Protein AF-A0A843LJ16-F1 (afdb_monomer)

pLDDT: mean 91.31, std 11.56, range [47.81, 97.75]

Mean predicted aligned error: 3.98 Å

Nearest PDB structures (foldseek):
  1qpz-assembly1_A  TM=6.135E-01  e=2.858E-01  Escherichia coli
  1jh9-assembly1_A-2  TM=6.108E-01  e=5.166E-01  Escherichia coli
  1vpw-assembly1_A-2  TM=6.041E-01  e=5.166E-01  Escherichia coli
  2pua-assembly1_A  TM=6.130E-01  e=5.518E-01  Escherichia coli
  2jcg-assembly1_A-2  TM=5.697E-01  e=6.721E-01  Priestia megaterium

Foldseek 3Di:
DDLCVVCVQLVHDSVVSVCCVVVVDHDDPSSVVSVVVVCVVVVNDDDDDPD

Solvent-accessible surface area (backbone atoms only — not comparable to full-atom values): 3223 Å² total; per-residue (Å²): 136,53,62,57,60,50,14,61,76,72,72,51,52,47,71,53,49,55,30,39,78,68,68,75,43,77,74,52,73,74,50,48,53,50,52,54,50,53,31,53,77,69,71,47,83,79,82,80,81,88,127

Sequence (51 aa):
MTQTELAEILGVSFASINRWETGKHEPTTKIKRKIVALCKENNINLEINND

Radius of gyration: 11.28 Å; Cα contacts (8 Å, |Δi|>4): 29; chains: 1; bounding box: 22×20×29 Å

Structure (mmCIF, N/CA/C/O backbone):
data_AF-A0A843LJ16-F1
#
_entry.id   AF-A0A843LJ16-F1
#
loop_
_atom_site.group_PDB
_atom_site.id
_atom_site.type_symbol
_atom_site.label_atom_id
_atom_site.label_alt_id
_atom_site.label_comp_id
_atom_site.label_asym_id
_atom_site.label_entity_id
_atom_site.label_seq_id
_atom_site.pdbx_PDB_ins_code
_atom_site.Cartn_x
_atom_site.Cartn_y
_atom_site.Cartn_z
_atom_site.occupancy
_atom_site.B_iso_or_equiv
_atom_site.auth_seq_id
_atom_site.auth_comp_id
_atom_site.auth_asym_id
_atom_site.auth_atom_id
_atom_site.pdbx_PDB_model_num
ATOM 1 N N . MET A 1 1 ? 3.996 9.430 3.765 1.00 80.94 1 MET A N 1
ATOM 2 C CA . MET A 1 1 ? 4.049 7.970 3.954 1.00 80.94 1 MET A CA 1
ATOM 3 C C . MET A 1 1 ? 5.202 7.424 3.133 1.00 80.94 1 MET A C 1
ATOM 5 O O . MET A 1 1 ? 5.306 7.755 1.958 1.00 80.94 1 MET A O 1
ATOM 9 N N . THR A 1 2 ? 6.084 6.660 3.761 1.00 95.62 2 THR A N 1
ATOM 10 C CA . THR A 1 2 ? 7.219 5.958 3.154 1.00 95.62 2 THR A CA 1
ATOM 11 C C . THR A 1 2 ? 6.811 4.546 2.717 1.00 95.62 2 THR A C 1
ATOM 13 O O . THR A 1 2 ? 5.781 4.026 3.148 1.00 95.62 2 THR A O 1
ATOM 16 N N . GLN A 1 3 ? 7.634 3.890 1.891 1.00 94.88 3 GLN A N 1
ATOM 17 C CA . GLN A 1 3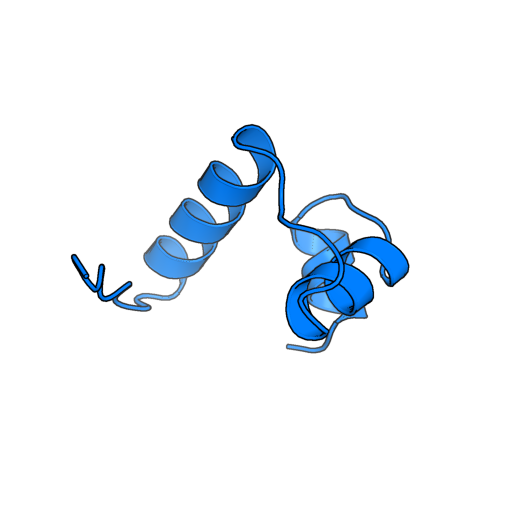 ? 7.409 2.495 1.484 1.00 94.88 3 GLN A CA 1
ATOM 18 C C . GLN A 1 3 ? 7.364 1.532 2.685 1.00 94.88 3 GLN A C 1
ATOM 20 O O . GLN A 1 3 ? 6.578 0.589 2.678 1.00 94.88 3 GLN A O 1
ATOM 25 N N . THR A 1 4 ? 8.183 1.763 3.719 1.00 96.81 4 THR A N 1
ATOM 26 C CA . THR A 1 4 ? 8.213 0.933 4.936 1.00 96.81 4 THR A CA 1
ATOM 27 C C . THR A 1 4 ? 6.926 1.080 5.739 1.00 96.81 4 THR A C 1
ATOM 29 O O . THR A 1 4 ? 6.305 0.074 6.065 1.00 96.81 4 THR A O 1
ATOM 32 N N . GLU A 1 5 ? 6.472 2.316 5.967 1.00 96.50 5 GLU A N 1
ATOM 33 C CA . GLU A 1 5 ? 5.202 2.586 6.659 1.00 96.50 5 GLU A CA 1
ATOM 34 C C . GLU A 1 5 ? 4.020 1.953 5.910 1.00 96.50 5 GLU A C 1
ATOM 36 O O . GLU A 1 5 ? 3.162 1.311 6.511 1.00 96.50 5 GLU A O 1
ATOM 41 N N . LEU A 1 6 ? 3.996 2.059 4.575 1.00 96.19 6 LEU A N 1
ATOM 42 C CA . LEU A 1 6 ? 2.959 1.419 3.765 1.00 96.19 6 LEU A CA 1
ATOM 43 C C . LEU A 1 6 ? 3.013 -0.113 3.866 1.00 96.19 6 LEU A C 1
ATOM 45 O O . LEU A 1 6 ? 1.973 -0.773 3.909 1.00 96.19 6 LEU A O 1
ATOM 49 N N . ALA A 1 7 ? 4.212 -0.693 3.913 1.00 96.88 7 ALA A N 1
ATOM 50 C CA . ALA A 1 7 ? 4.391 -2.131 4.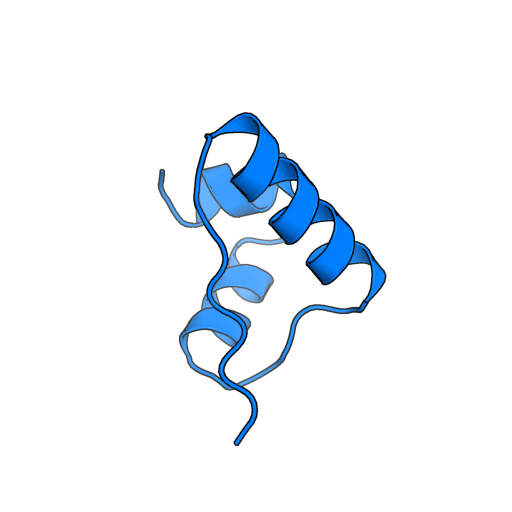057 1.00 96.88 7 ALA A CA 1
ATOM 51 C C . ALA A 1 7 ? 3.852 -2.631 5.408 1.00 96.88 7 ALA A C 1
ATOM 53 O O . ALA A 1 7 ? 3.135 -3.633 5.444 1.00 96.88 7 ALA A O 1
ATOM 54 N N . GLU A 1 8 ? 4.120 -1.897 6.489 1.00 97.19 8 GLU A N 1
ATOM 55 C CA . GLU A 1 8 ? 3.595 -2.175 7.830 1.00 97.19 8 GLU A CA 1
ATOM 56 C C . GLU A 1 8 ? 2.065 -2.093 7.866 1.00 97.19 8 GLU A C 1
ATOM 58 O O . GLU A 1 8 ? 1.412 -3.042 8.300 1.00 97.19 8 GLU A O 1
ATOM 63 N N . ILE A 1 9 ? 1.483 -1.024 7.308 1.00 95.94 9 ILE A N 1
ATOM 64 C CA . ILE A 1 9 ? 0.025 -0.841 7.215 1.00 95.94 9 ILE A CA 1
ATOM 65 C C . ILE A 1 9 ? -0.631 -1.997 6.442 1.00 95.94 9 ILE A C 1
ATOM 67 O O . ILE A 1 9 ? -1.662 -2.545 6.845 1.00 95.94 9 ILE A O 1
ATOM 71 N N . LEU A 1 10 ? -0.039 -2.409 5.318 1.00 96.00 10 LEU A N 1
ATOM 72 C CA . LEU A 1 10 ? -0.590 -3.478 4.481 1.00 96.00 10 LEU A CA 1
ATOM 73 C C . LEU A 1 10 ? -0.268 -4.888 5.008 1.00 96.00 10 LEU A C 1
ATOM 75 O O . LEU A 1 10 ? -0.938 -5.855 4.610 1.00 96.00 10 LEU A O 1
ATOM 79 N N . GLY A 1 11 ? 0.684 -5.014 5.935 1.00 96.88 11 GLY A N 1
ATOM 80 C CA . GLY A 1 11 ? 1.185 -6.281 6.466 1.00 96.88 11 GLY A CA 1
ATOM 81 C C . GLY A 1 11 ? 1.974 -7.078 5.427 1.00 96.88 11 GLY A C 1
ATOM 82 O O . GLY A 1 11 ? 1.764 -8.283 5.280 1.00 96.88 11 GLY A O 1
ATOM 83 N N . VAL A 1 12 ? 2.820 -6.398 4.654 1.00 96.81 12 VAL A N 1
ATOM 84 C CA . VAL A 1 12 ? 3.697 -6.981 3.628 1.00 96.81 12 VAL A CA 1
ATOM 85 C C . VAL A 1 12 ? 5.137 -6.522 3.841 1.00 96.81 12 VAL A C 1
ATOM 87 O O . VAL A 1 12 ? 5.411 -5.656 4.661 1.00 96.81 12 VAL A O 1
ATOM 90 N N . SER A 1 13 ? 6.087 -7.104 3.111 1.00 97.75 13 SER A N 1
ATOM 91 C CA . SER A 1 13 ? 7.476 -6.647 3.169 1.00 97.75 13 SER A CA 1
ATOM 92 C C . SER A 1 13 ? 7.685 -5.380 2.337 1.00 97.75 13 SER A C 1
ATOM 94 O O . SER A 1 13 ? 7.070 -5.216 1.282 1.00 97.75 13 SER A O 1
ATOM 96 N N . PHE A 1 14 ? 8.640 -4.540 2.740 1.00 97.31 14 PHE A N 1
ATOM 97 C CA . PHE A 1 14 ? 9.132 -3.410 1.940 1.00 97.31 14 PHE A CA 1
ATOM 98 C C . PHE A 1 14 ? 9.465 -3.823 0.494 1.00 97.31 14 PHE A C 1
ATOM 100 O O . PHE A 1 14 ? 9.096 -3.157 -0.471 1.00 97.31 14 PHE A O 1
ATOM 107 N N . ALA A 1 15 ? 10.095 -4.993 0.331 1.00 97.56 15 ALA A N 1
ATOM 108 C CA . ALA A 1 15 ? 10.442 -5.533 -0.979 1.00 97.56 15 ALA A CA 1
ATOM 109 C C . ALA A 1 15 ? 9.216 -5.812 -1.868 1.00 9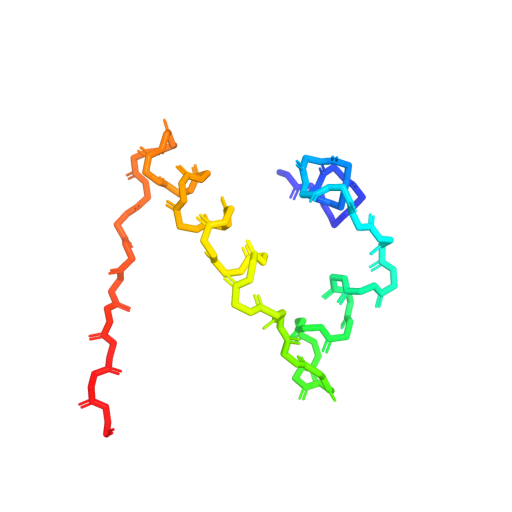7.56 15 ALA A C 1
ATOM 111 O O . ALA A 1 15 ? 9.358 -5.829 -3.088 1.00 97.56 15 ALA A O 1
ATOM 112 N N . SER A 1 16 ? 8.035 -6.043 -1.284 1.00 97.44 16 SER A N 1
ATOM 113 C CA . SER A 1 16 ? 6.782 -6.198 -2.032 1.00 97.44 16 SER A CA 1
ATOM 114 C C . SER A 1 16 ? 6.328 -4.860 -2.610 1.00 97.44 16 SER A C 1
ATOM 116 O O . SER A 1 16 ? 6.063 -4.791 -3.806 1.00 97.44 16 SER A O 1
ATOM 118 N N . ILE A 1 17 ? 6.346 -3.795 -1.798 1.00 97.19 17 ILE A N 1
ATOM 119 C CA . ILE A 1 17 ? 6.011 -2.428 -2.233 1.00 97.19 17 ILE A CA 1
ATOM 120 C C . ILE A 1 17 ? 6.926 -1.992 -3.383 1.00 97.19 17 ILE A C 1
ATOM 122 O O . ILE A 1 17 ? 6.444 -1.624 -4.451 1.00 97.19 17 ILE A O 1
ATOM 126 N N . ASN A 1 18 ? 8.242 -2.159 -3.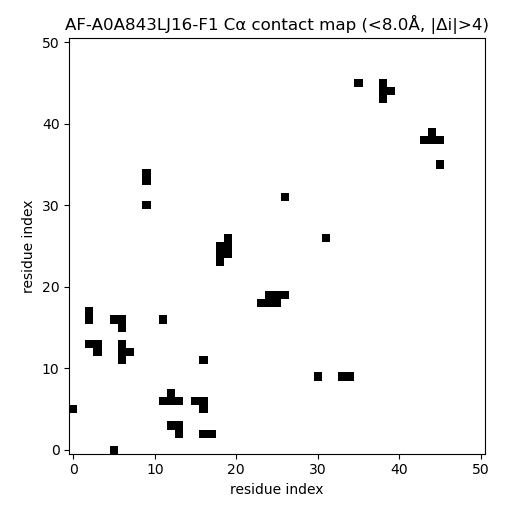221 1.00 97.06 18 ASN A N 1
ATOM 127 C CA . ASN A 1 18 ? 9.220 -1.804 -4.251 1.00 97.06 18 ASN A CA 1
ATOM 128 C C . ASN A 1 18 ? 8.983 -2.542 -5.588 1.00 97.06 18 ASN A C 1
ATOM 130 O O . ASN A 1 18 ? 9.170 -1.978 -6.664 1.00 97.06 18 ASN A O 1
ATOM 134 N N . ARG A 1 19 ? 8.552 -3.813 -5.561 1.00 97.25 19 ARG A N 1
ATOM 135 C CA . ARG A 1 19 ? 8.232 -4.559 -6.796 1.00 97.25 19 ARG A CA 1
ATOM 136 C C . ARG A 1 19 ? 6.968 -4.049 -7.481 1.00 97.25 19 ARG A C 1
ATOM 138 O O . ARG A 1 19 ? 6.912 -4.123 -8.704 1.00 97.25 19 ARG A O 1
ATOM 145 N N . TRP A 1 20 ? 5.985 -3.568 -6.722 1.00 96.62 20 TRP A N 1
ATOM 146 C CA . TRP A 1 20 ? 4.759 -2.992 -7.278 1.00 96.62 20 TRP A CA 1
ATOM 147 C C . TRP A 1 20 ? 5.025 -1.642 -7.931 1.00 96.62 20 TRP A C 1
ATOM 149 O O . TRP A 1 20 ? 4.639 -1.435 -9.075 1.00 96.62 20 TRP A O 1
ATOM 159 N N . GLU A 1 21 ? 5.765 -0.767 -7.256 1.00 93.62 21 GLU A N 1
ATOM 160 C CA . GLU A 1 21 ? 6.106 0.560 -7.785 1.00 93.62 21 GLU A CA 1
ATOM 161 C C . GLU A 1 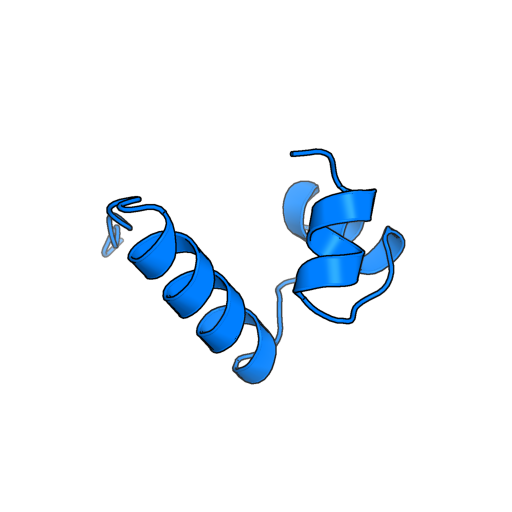21 ? 7.023 0.493 -9.011 1.00 93.62 21 GLU A C 1
ATOM 163 O O . GLU A 1 21 ? 6.923 1.317 -9.913 1.00 93.62 21 GLU A O 1
ATOM 168 N N . THR A 1 22 ? 7.886 -0.524 -9.086 1.00 96.62 22 THR A N 1
ATOM 169 C CA . THR A 1 22 ? 8.733 -0.763 -10.267 1.00 96.62 22 THR A CA 1
ATOM 170 C C . THR A 1 22 ? 8.028 -1.547 -11.377 1.00 96.62 22 THR A C 1
ATOM 172 O O . THR A 1 22 ? 8.672 -1.911 -12.359 1.00 96.62 22 THR A O 1
ATOM 175 N N . GLY A 1 23 ? 6.737 -1.866 -11.220 1.00 94.62 23 GLY A N 1
ATOM 176 C CA . GLY A 1 23 ? 5.953 -2.629 -12.197 1.00 94.62 23 GLY A CA 1
ATOM 177 C C . GLY A 1 23 ? 6.406 -4.081 -12.379 1.00 94.62 23 GLY A C 1
ATOM 178 O O . GLY A 1 23 ? 5.942 -4.772 -13.280 1.00 94.62 23 GLY A O 1
ATOM 179 N N . LYS A 1 24 ? 7.320 -4.577 -11.534 1.00 94.56 24 LYS A N 1
ATOM 180 C CA . LYS A 1 24 ? 7.847 -5.943 -11.637 1.00 94.56 24 LYS A CA 1
ATOM 181 C C . LYS A 1 24 ? 6.818 -6.981 -11.216 1.00 94.56 24 LYS A C 1
ATOM 183 O O . LYS A 1 24 ? 6.927 -8.126 -11.638 1.00 94.56 24 LYS A O 1
ATOM 188 N N . HIS A 1 25 ? 5.930 -6.635 -10.289 1.00 96.00 25 HIS A N 1
ATOM 189 C CA . HIS A 1 25 ? 4.866 -7.499 -9.776 1.00 96.00 25 HIS A CA 1
ATOM 190 C C . HIS A 1 25 ? 3.625 -6.658 -9.490 1.00 96.00 25 HIS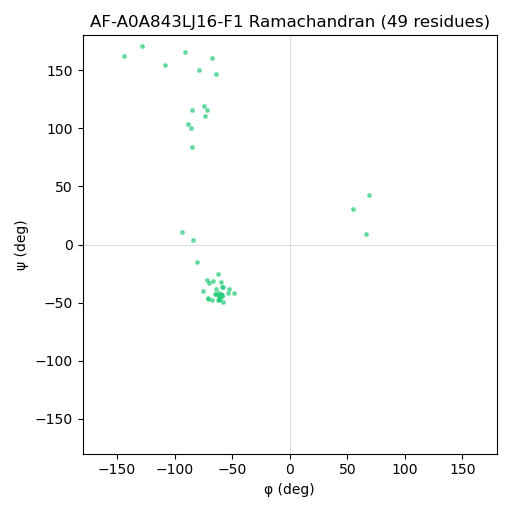 A C 1
ATOM 192 O O . HIS A 1 25 ? 3.731 -5.456 -9.278 1.00 96.00 25 HIS A O 1
ATOM 198 N N . GLU A 1 26 ? 2.472 -7.307 -9.364 1.00 95.00 26 GLU A N 1
ATOM 199 C CA . GLU A 1 26 ? 1.254 -6.664 -8.877 1.00 95.00 26 GLU A CA 1
ATOM 200 C C . GLU A 1 26 ? 0.875 -7.125 -7.461 1.00 95.00 26 GLU A C 1
ATOM 202 O O . GLU A 1 26 ? 1.206 -8.248 -7.055 1.00 95.00 26 GLU A O 1
ATOM 207 N N . PRO A 1 27 ? 0.141 -6.297 -6.694 1.00 96.00 27 PRO A N 1
ATOM 208 C CA . PRO A 1 27 ? -0.455 -6.732 -5.440 1.00 96.00 27 PRO A CA 1
ATOM 209 C C . PRO A 1 27 ? -1.505 -7.821 -5.684 1.00 96.00 27 PRO A C 1
ATOM 211 O O . PRO A 1 27 ? -2.249 -7.793 -6.662 1.00 96.00 27 PRO A O 1
ATOM 214 N N . THR A 1 28 ? -1.645 -8.761 -4.750 1.00 96.44 28 THR A N 1
ATOM 215 C CA . THR A 1 28 ? -2.734 -9.750 -4.816 1.00 96.44 28 THR A CA 1
ATOM 216 C C . THR A 1 28 ? -4.094 -9.083 -4.606 1.00 96.44 28 THR A C 1
ATOM 218 O O . THR A 1 28 ? -4.182 -8.025 -3.983 1.00 96.44 28 THR A O 1
ATOM 221 N N . THR A 1 29 ? -5.189 -9.729 -5.018 1.00 95.88 29 THR A N 1
ATOM 222 C CA . THR A 1 29 ? -6.558 -9.219 -4.797 1.00 95.88 29 THR A CA 1
ATOM 223 C C . THR A 1 29 ? -6.833 -8.868 -3.332 1.00 95.88 29 THR A C 1
ATOM 225 O O . THR A 1 29 ? -7.473 -7.858 -3.042 1.00 95.88 29 THR A O 1
ATOM 228 N N . LYS A 1 30 ? -6.309 -9.663 -2.386 1.00 95.88 30 LYS A N 1
ATOM 229 C CA . LYS A 1 30 ? -6.417 -9.386 -0.945 1.00 95.88 30 LYS A CA 1
ATOM 230 C C . LYS A 1 30 ? -5.761 -8.054 -0.577 1.00 95.88 30 LYS A C 1
ATOM 232 O O . LYS A 1 30 ? -6.337 -7.294 0.195 1.00 95.88 30 LYS A O 1
ATOM 237 N N . ILE A 1 31 ? -4.582 -7.768 -1.127 1.00 97.00 31 ILE A N 1
ATOM 238 C CA . ILE A 1 31 ? -3.881 -6.509 -0.871 1.00 97.00 31 ILE A CA 1
ATOM 239 C C . ILE A 1 31 ? -4.521 -5.345 -1.626 1.00 97.00 31 ILE A C 1
ATOM 241 O O . ILE A 1 31 ? -4.711 -4.296 -1.022 1.00 97.00 31 ILE A O 1
ATOM 245 N N . LYS A 1 32 ? -4.949 -5.530 -2.882 1.00 95.62 32 LYS A N 1
ATOM 246 C CA . LYS A 1 32 ? -5.692 -4.502 -3.631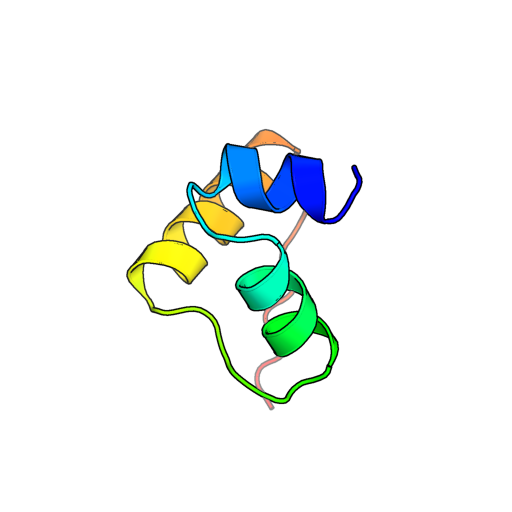 1.00 95.62 32 LYS A CA 1
ATOM 247 C C . LYS A 1 32 ? -6.916 -4.019 -2.835 1.00 95.62 32 LYS A C 1
ATOM 249 O O . LYS A 1 32 ? -7.129 -2.819 -2.719 1.00 95.62 32 LYS A O 1
ATOM 254 N N . ARG A 1 33 ? -7.657 -4.924 -2.174 1.00 95.56 33 ARG A N 1
ATOM 255 C CA . ARG A 1 33 ? -8.765 -4.554 -1.265 1.00 95.56 33 ARG A CA 1
ATOM 256 C C . ARG A 1 33 ? -8.319 -3.701 -0.073 1.00 95.56 33 ARG A C 1
ATOM 258 O O . ARG A 1 33 ? -9.011 -2.744 0.258 1.00 95.56 33 ARG A O 1
ATOM 265 N N . LYS A 1 34 ? -7.183 -4.026 0.555 1.00 95.50 34 LYS A N 1
ATOM 266 C CA . LYS A 1 34 ? -6.618 -3.220 1.651 1.00 95.50 34 LYS A CA 1
ATOM 267 C C . LYS A 1 34 ? -6.186 -1.833 1.176 1.00 95.50 34 LYS A C 1
ATOM 269 O O . LYS A 1 34 ? -6.474 -0.860 1.855 1.00 95.50 34 LYS A O 1
ATOM 274 N N . ILE A 1 35 ? -5.546 -1.747 0.009 1.00 94.62 35 ILE A N 1
ATOM 275 C CA . ILE A 1 35 ? -5.138 -0.474 -0.600 1.00 94.62 35 ILE A CA 1
ATOM 276 C C . ILE A 1 35 ? -6.373 0.395 -0.860 1.00 94.62 35 ILE A C 1
ATOM 278 O O . ILE A 1 35 ? -6.402 1.548 -0.451 1.00 94.62 35 ILE A O 1
ATOM 282 N N . VAL A 1 36 ? -7.431 -0.171 -1.450 1.00 94.44 36 VAL A N 1
ATOM 283 C CA . VAL A 1 36 ? -8.691 0.555 -1.685 1.00 94.44 36 VAL A CA 1
ATOM 284 C C . VAL A 1 36 ? -9.315 1.054 -0.381 1.00 94.44 36 VAL A C 1
ATOM 286 O O . VAL A 1 36 ? -9.774 2.192 -0.329 1.00 94.44 36 VAL A O 1
ATOM 289 N N . ALA A 1 37 ? -9.345 0.227 0.667 1.00 94.19 37 ALA A N 1
ATOM 290 C CA . ALA A 1 37 ? -9.852 0.635 1.977 1.00 94.19 37 ALA A CA 1
ATOM 291 C C . ALA A 1 37 ? -9.024 1.787 2.571 1.00 94.19 37 ALA A C 1
ATOM 293 O O . ALA A 1 37 ? -9.595 2.811 2.936 1.00 94.19 37 ALA A O 1
ATOM 294 N N . LEU A 1 38 ? -7.694 1.667 2.551 1.00 94.31 38 LEU A N 1
ATOM 295 C CA . LEU A 1 38 ? -6.776 2.701 3.027 1.00 94.31 38 LEU A CA 1
ATOM 296 C C . LEU A 1 38 ? -6.968 4.024 2.273 1.00 94.31 38 LEU A C 1
ATOM 298 O O . LEU A 1 38 ? -7.017 5.089 2.885 1.00 94.31 38 LEU A O 1
ATOM 302 N N . CYS A 1 39 ? -7.121 3.975 0.948 1.00 93.44 39 CYS A N 1
ATOM 303 C CA . CYS A 1 39 ? -7.397 5.163 0.144 1.00 93.44 39 CYS A CA 1
ATOM 304 C C . CYS A 1 39 ? -8.718 5.828 0.551 1.00 93.44 39 CYS A C 1
ATOM 306 O O . CYS A 1 39 ? -8.744 7.038 0.752 1.00 93.44 39 CYS A O 1
ATOM 308 N N . LYS A 1 40 ? -9.790 5.049 0.748 1.00 92.69 40 LYS A N 1
ATOM 309 C CA . LYS A 1 40 ? -11.090 5.574 1.199 1.00 92.69 40 LYS A CA 1
ATOM 310 C C . LYS A 1 40 ? -11.008 6.235 2.573 1.00 92.69 40 LYS A C 1
ATOM 312 O O . LYS A 1 40 ? -11.544 7.323 2.742 1.00 92.69 40 LYS A O 1
ATOM 317 N N . GLU A 1 41 ? -10.318 5.612 3.527 1.00 93.62 41 GLU A N 1
ATOM 318 C CA . GLU A 1 41 ? -10.102 6.166 4.874 1.00 93.62 41 GLU A CA 1
ATOM 319 C C . GLU A 1 41 ? -9.362 7.510 4.837 1.00 93.62 41 GLU A C 1
ATOM 321 O O . GLU A 1 41 ? -9.628 8.393 5.648 1.00 93.62 41 GLU A O 1
ATOM 326 N N . ASN A 1 42 ? -8.479 7.693 3.853 1.00 92.00 42 ASN A N 1
ATOM 327 C CA . ASN A 1 42 ? -7.721 8.926 3.650 1.00 92.00 42 ASN A CA 1
ATOM 328 C C . ASN A 1 42 ? -8.391 9.903 2.665 1.00 92.00 42 ASN A C 1
ATOM 330 O O . ASN A 1 42 ? -7.765 10.881 2.265 1.00 92.00 42 ASN A O 1
ATOM 334 N N . ASN A 1 43 ? -9.650 9.665 2.271 1.00 93.19 43 ASN A N 1
ATOM 335 C CA . ASN A 1 43 ? -10.387 10.465 1.281 1.00 93.19 43 ASN A CA 1
ATOM 336 C C . ASN A 1 43 ? -9.661 10.605 -0.073 1.00 93.19 43 ASN A C 1
ATOM 338 O O . ASN A 1 43 ? -9.805 11.603 -0.777 1.00 93.19 43 ASN A O 1
ATOM 342 N N . ILE A 1 44 ? -8.882 9.592 -0.453 1.00 91.38 44 ILE A N 1
ATOM 343 C CA . ILE A 1 44 ? -8.207 9.515 -1.747 1.00 91.38 44 ILE A CA 1
ATOM 344 C C . ILE A 1 44 ? -9.190 8.921 -2.758 1.00 91.38 44 ILE A C 1
ATOM 346 O O . ILE A 1 44 ? -9.5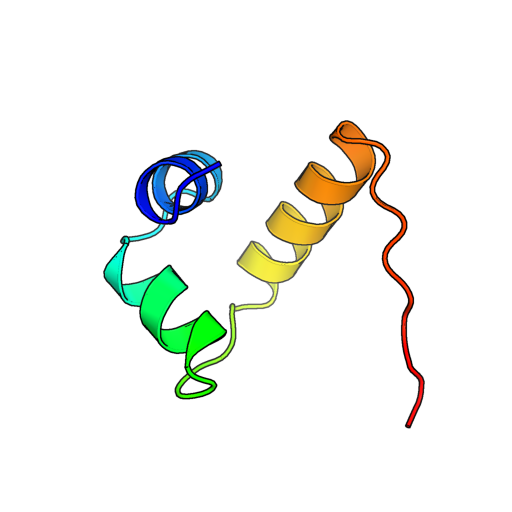92 7.760 -2.639 1.00 91.38 44 ILE A O 1
ATOM 350 N N . ASN A 1 45 ? -9.562 9.713 -3.767 1.00 85.94 45 ASN A N 1
ATOM 351 C CA . ASN A 1 45 ? -10.383 9.234 -4.872 1.00 85.94 45 ASN A CA 1
ATOM 352 C C . ASN A 1 45 ? -9.538 8.359 -5.806 1.00 85.94 45 ASN A C 1
ATOM 354 O O . ASN A 1 45 ? -8.540 8.816 -6.361 1.00 85.94 45 ASN A O 1
ATOM 358 N N . LEU A 1 46 ? -9.927 7.097 -5.963 1.00 82.12 46 LEU A N 1
ATOM 359 C CA . LEU A 1 46 ? -9.280 6.181 -6.896 1.00 82.12 46 LEU A CA 1
ATOM 360 C C . LEU A 1 46 ? -9.963 6.318 -8.254 1.00 82.12 46 LEU A C 1
ATOM 362 O O . LEU A 1 46 ? -11.066 5.808 -8.444 1.00 82.12 46 LEU A O 1
ATOM 366 N N . GLU A 1 47 ? -9.312 7.005 -9.188 1.00 78.56 47 GLU A N 1
ATOM 367 C CA . GLU A 1 47 ? -9.768 7.043 -10.575 1.00 78.56 47 GLU A CA 1
ATOM 368 C C . GLU A 1 47 ? -9.498 5.686 -11.230 1.00 78.56 47 GLU A C 1
ATOM 370 O O . GLU A 1 47 ? -8.356 5.237 -11.344 1.00 78.56 47 GLU A O 1
ATOM 375 N N . ILE A 1 48 ? -10.571 4.996 -11.613 1.00 65.75 48 ILE A N 1
ATOM 376 C CA . ILE A 1 48 ? -10.482 3.765 -12.394 1.00 65.75 48 ILE A CA 1
ATOM 377 C C . ILE A 1 48 ? -10.417 4.191 -13.860 1.00 65.75 48 ILE A C 1
ATOM 379 O O . ILE A 1 48 ? -11.445 4.519 -14.451 1.00 65.75 48 ILE A O 1
ATOM 383 N N . ASN A 1 49 ? -9.217 4.206 -14.437 1.00 57.75 49 ASN A N 1
ATOM 384 C CA . ASN A 1 49 ? -9.068 4.326 -15.884 1.00 57.75 49 ASN A CA 1
ATOM 385 C C . ASN A 1 49 ? -9.473 2.985 -16.513 1.0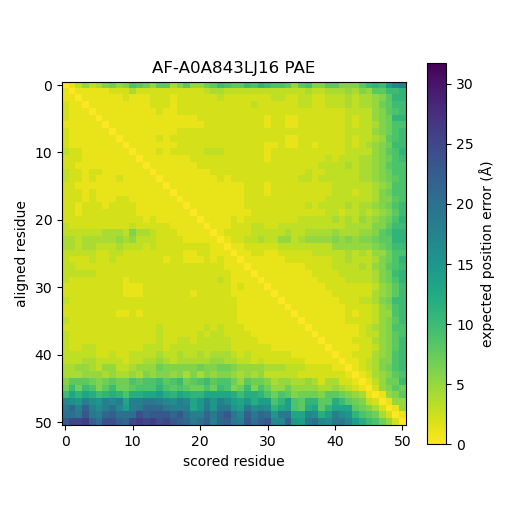0 57.75 49 ASN A C 1
ATOM 387 O O . ASN A 1 49 ? -8.817 1.966 -16.297 1.00 57.75 49 ASN A O 1
ATOM 391 N N . ASN A 1 50 ? -10.609 2.985 -17.212 1.00 48.06 50 ASN A N 1
ATOM 392 C CA . ASN A 1 50 ? -11.036 1.886 -18.073 1.00 48.06 50 ASN A CA 1
ATOM 393 C C . ASN A 1 50 ? -10.377 2.090 -19.447 1.00 48.06 50 ASN A C 1
ATOM 395 O O . ASN A 1 50 ? -10.993 2.711 -20.313 1.00 48.06 50 ASN A O 1
ATOM 399 N N . ASP A 1 51 ? -9.134 1.636 -19.608 1.00 47.81 51 ASP A N 1
ATOM 400 C CA . ASP A 1 51 ? -8.525 1.438 -20.934 1.00 47.81 51 ASP A CA 1
ATOM 401 C C . ASP A 1 51 ? -8.954 0.087 -21.533 1.00 47.81 51 ASP A C 1
ATOM 403 O O . ASP A 1 51 ? -9.000 -0.915 -20.775 1.00 47.81 51 ASP A O 1
#

Secondary structure (DSSP, 8-state):
--HHHHHHHHTS-HHHHHHHHTTSS---HHHHHHHHHHHHHTT--------